Protein AF-A0A3C0G4J6-F1 (afdb_monomer)

Radius of gyration: 14.81 Å; Cα contacts (8 Å, |Δi|>4): 75; chains: 1; bounding box: 34×25×42 Å

Structure (mmCIF, N/CA/C/O backbone):
data_AF-A0A3C0G4J6-F1
#
_entry.id   AF-A0A3C0G4J6-F1
#
loop_
_atom_site.group_PDB
_atom_site.id
_atom_site.type_symbol
_atom_site.label_atom_id
_atom_site.label_alt_id
_atom_site.label_comp_id
_atom_site.label_asym_id
_atom_site.label_entity_id
_atom_site.label_seq_id
_atom_site.pdbx_PDB_ins_code
_atom_site.Cartn_x
_atom_site.Cartn_y
_atom_site.Cartn_z
_atom_site.occupancy
_atom_site.B_iso_or_equiv
_atom_site.auth_seq_id
_atom_site.auth_comp_id
_atom_site.auth_asym_id
_atom_site.auth_atom_id
_atom_site.pdbx_PDB_model_num
ATOM 1 N N . ASP A 1 1 ? -13.616 -0.311 17.530 1.00 70.81 1 ASP A N 1
ATOM 2 C CA . ASP A 1 1 ? -12.350 0.366 17.858 1.00 70.81 1 ASP A CA 1
ATOM 3 C C . ASP A 1 1 ? -11.203 -0.550 17.451 1.00 70.81 1 ASP A C 1
ATOM 5 O O . ASP A 1 1 ? -11.229 -1.717 17.822 1.00 70.81 1 ASP A O 1
ATOM 9 N N . LEU A 1 2 ? -10.269 -0.048 16.640 1.00 74.81 2 LEU A N 1
ATOM 10 C CA . LEU A 1 2 ? -9.149 -0.817 16.079 1.00 74.81 2 LEU A CA 1
ATOM 11 C C . LEU A 1 2 ? -8.012 -1.049 17.090 1.00 74.81 2 LEU A C 1
ATOM 13 O O . LEU A 1 2 ? -7.155 -1.895 16.846 1.00 74.81 2 LEU A O 1
ATOM 17 N N . LYS A 1 3 ? -8.000 -0.312 18.210 1.00 76.12 3 LYS A N 1
ATOM 18 C CA . LYS A 1 3 ? -6.937 -0.381 19.231 1.00 76.12 3 LYS A CA 1
ATOM 19 C C . LYS A 1 3 ? -7.273 -1.319 20.397 1.00 76.12 3 LYS A C 1
ATOM 21 O O . LYS A 1 3 ? -6.397 -1.760 21.135 1.00 76.12 3 LYS A O 1
ATOM 26 N N . THR A 1 4 ? -8.545 -1.680 20.560 1.00 82.00 4 THR A N 1
ATOM 27 C CA . THR A 1 4 ? -8.982 -2.624 21.596 1.00 82.00 4 THR A CA 1
ATOM 28 C C . THR A 1 4 ? -8.676 -4.070 21.176 1.00 82.00 4 THR A C 1
ATOM 30 O O . THR A 1 4 ? -9.377 -4.620 20.328 1.00 82.00 4 THR A O 1
ATOM 33 N N . LYS A 1 5 ? -7.686 -4.724 21.806 1.00 74.94 5 LYS A N 1
ATOM 34 C CA . LYS A 1 5 ? -7.201 -6.080 21.442 1.00 74.94 5 LYS A CA 1
ATOM 35 C C . LYS A 1 5 ? -8.299 -7.140 21.268 1.00 74.94 5 LYS A C 1
ATOM 37 O O . LYS A 1 5 ? -8.256 -7.901 20.311 1.00 74.94 5 LYS A O 1
ATOM 42 N N . SER A 1 6 ? -9.306 -7.174 22.143 1.00 81.44 6 SER A N 1
ATOM 43 C CA . SER A 1 6 ? -10.393 -8.171 22.083 1.00 81.44 6 SER A CA 1
ATOM 44 C C . SER A 1 6 ? -11.348 -7.992 20.897 1.00 81.44 6 SER A C 1
ATOM 46 O O . SER A 1 6 ? -12.055 -8.927 20.536 1.00 81.44 6 SER A O 1
ATOM 48 N N . ARG A 1 7 ? -11.379 -6.801 20.285 1.00 84.00 7 ARG A N 1
ATOM 49 C CA . ARG A 1 7 ? -12.238 -6.459 19.137 1.00 84.00 7 ARG A CA 1
ATOM 50 C C . ARG A 1 7 ? -11.440 -6.114 17.880 1.00 84.00 7 ARG A C 1
ATOM 52 O O . ARG A 1 7 ? -12.033 -5.835 16.841 1.00 84.00 7 ARG A O 1
ATOM 59 N N . GLN A 1 8 ? -10.112 -6.136 17.972 1.00 84.69 8 GLN A N 1
ATOM 60 C CA . GLN A 1 8 ? -9.209 -5.697 16.917 1.00 84.69 8 GLN A CA 1
ATOM 61 C C . GLN A 1 8 ? -9.384 -6.532 15.649 1.00 84.69 8 GLN A C 1
ATOM 63 O O . GLN A 1 8 ? -9.503 -5.954 14.577 1.00 84.69 8 GLN A O 1
ATOM 68 N N . ALA A 1 9 ? -9.504 -7.859 15.768 1.00 84.19 9 ALA A N 1
ATOM 69 C CA . ALA A 1 9 ? -9.720 -8.746 14.623 1.00 84.19 9 ALA A CA 1
ATOM 70 C C . ALA A 1 9 ? -11.014 -8.412 13.853 1.00 84.19 9 ALA A C 1
ATOM 72 O O . ALA A 1 9 ? -10.969 -8.189 12.648 1.00 84.19 9 ALA A O 1
ATOM 73 N N . GLN A 1 10 ? -12.146 -8.279 14.553 1.00 88.56 10 GLN A N 1
ATOM 74 C CA . GLN A 1 10 ? -13.443 -7.945 13.942 1.00 88.56 10 GLN A CA 1
ATOM 75 C C . GLN A 1 10 ? -13.444 -6.537 13.330 1.00 88.56 10 GLN A C 1
ATOM 77 O O . GLN A 1 10 ? -13.925 -6.322 12.221 1.00 88.56 10 GLN A O 1
ATOM 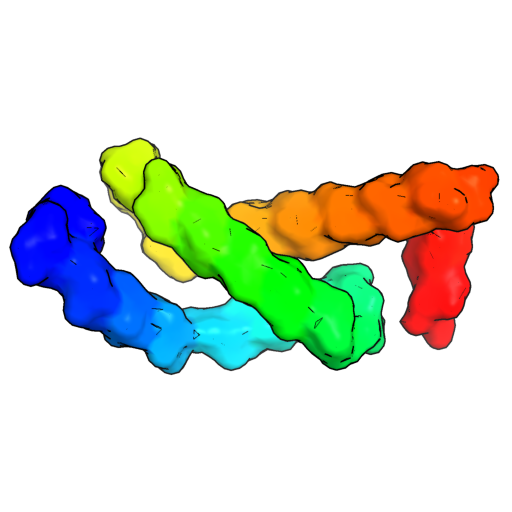82 N N . ALA A 1 11 ? -12.874 -5.557 14.038 1.00 88.12 11 ALA A N 1
ATOM 83 C CA . ALA A 1 11 ? -12.756 -4.196 13.522 1.00 88.12 11 ALA A CA 1
ATOM 84 C C . ALA A 1 11 ? -11.851 -4.137 12.280 1.00 88.12 11 ALA A C 1
ATOM 86 O O . ALA A 1 11 ? -12.110 -3.359 11.360 1.00 88.12 11 ALA A O 1
ATOM 87 N N . PHE A 1 12 ? -10.805 -4.964 12.246 1.00 90.88 12 PHE A N 1
ATOM 88 C CA . PHE A 1 12 ? -9.897 -5.057 11.115 1.00 90.88 12 PHE A CA 1
ATOM 89 C C . PHE A 1 12 ? -10.539 -5.755 9.913 1.00 90.88 12 PHE A C 1
ATOM 91 O O . PHE A 1 12 ? -10.358 -5.301 8.789 1.00 90.88 12 PHE A O 1
ATOM 98 N N . GLU A 1 13 ? -11.350 -6.788 10.127 1.00 91.88 13 GLU A N 1
ATOM 99 C CA . GLU A 1 13 ? -12.127 -7.433 9.063 1.00 91.88 13 GLU A CA 1
ATOM 100 C C . GLU A 1 13 ? -13.061 -6.437 8.358 1.00 91.88 13 GLU A C 1
ATOM 102 O O . GLU A 1 13 ? -13.075 -6.347 7.128 1.00 91.88 13 GLU A O 1
ATOM 107 N N . VAL A 1 14 ? -13.784 -5.61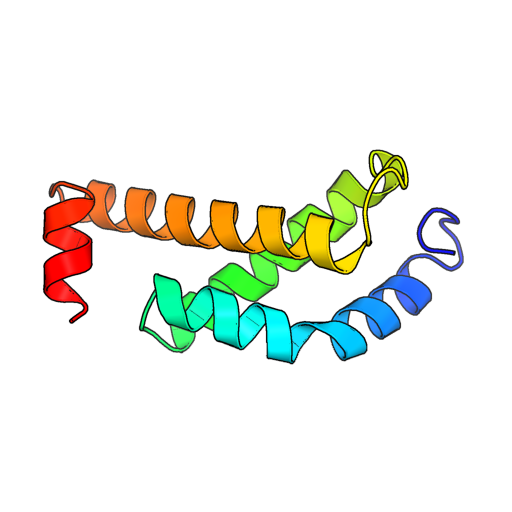6 9.129 1.00 92.81 14 VAL A N 1
ATOM 108 C CA . VAL A 1 14 ? -14.622 -4.539 8.576 1.00 92.81 14 VAL A CA 1
ATOM 109 C C . VAL A 1 14 ? -13.775 -3.552 7.773 1.00 92.81 14 VAL A C 1
ATOM 111 O O . VAL A 1 14 ? -14.154 -3.163 6.669 1.00 92.81 14 VAL A O 1
ATOM 114 N N . LEU A 1 15 ? -12.609 -3.167 8.293 1.00 93.12 15 LEU A N 1
ATOM 115 C CA . LEU A 1 15 ? -11.681 -2.257 7.622 1.00 93.12 15 LEU A CA 1
ATOM 116 C C . LEU A 1 15 ? -11.190 -2.827 6.284 1.00 93.12 15 LEU A C 1
ATOM 118 O O . LEU A 1 15 ? -11.227 -2.118 5.276 1.00 93.12 15 LEU A O 1
ATOM 122 N N . VAL A 1 16 ? -10.782 -4.098 6.254 1.00 93.94 16 VAL A N 1
ATOM 123 C CA . VAL A 1 16 ? -10.357 -4.788 5.028 1.00 93.94 16 VAL A CA 1
ATOM 124 C C . VAL A 1 16 ? -11.498 -4.796 4.020 1.00 93.94 16 VAL A C 1
ATOM 126 O O . VAL A 1 16 ? -11.326 -4.320 2.900 1.00 93.94 16 VAL A O 1
ATOM 129 N N . ASN A 1 17 ? -12.689 -5.245 4.419 1.00 95.00 17 ASN A N 1
ATOM 130 C CA . ASN A 1 17 ? -13.844 -5.301 3.523 1.00 95.00 17 ASN A CA 1
ATOM 131 C C . ASN A 1 17 ? -14.261 -3.923 2.994 1.00 95.00 17 ASN A C 1
ATOM 133 O O . ASN A 1 17 ? -14.691 -3.822 1.849 1.00 95.00 17 ASN A O 1
ATOM 137 N N . THR A 1 18 ? -14.075 -2.864 3.783 1.00 96.31 18 THR A N 1
ATOM 138 C CA . THR A 1 18 ? -14.421 -1.491 3.386 1.00 96.31 18 THR A CA 1
ATOM 139 C C . THR A 1 18 ? -13.446 -0.910 2.360 1.00 96.31 18 THR A C 1
ATOM 141 O O . THR A 1 18 ? -13.854 -0.152 1.480 1.00 96.31 18 THR A O 1
ATOM 144 N N . TYR A 1 19 ? -12.148 -1.205 2.479 1.00 97.25 19 TYR A N 1
ATOM 145 C CA . TYR A 1 19 ? -11.115 -0.478 1.732 1.00 97.25 19 TYR A CA 1
ATOM 146 C C . TYR A 1 19 ? -10.323 -1.316 0.729 1.00 97.25 19 TYR A C 1
ATOM 148 O O . TYR A 1 19 ? -9.622 -0.719 -0.090 1.00 97.25 19 TYR A O 1
ATOM 156 N N . LYS A 1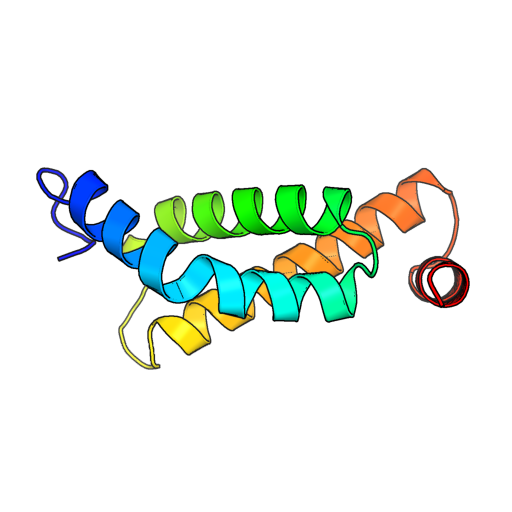 20 ? -10.444 -2.653 0.747 1.00 97.31 20 LYS A N 1
ATOM 157 C CA . LYS A 1 20 ? -9.655 -3.555 -0.112 1.00 97.31 20 LYS A CA 1
ATOM 158 C C . LYS A 1 20 ? -9.714 -3.178 -1.585 1.00 97.31 20 LYS A C 1
ATOM 160 O O . LYS A 1 20 ? -8.669 -3.032 -2.194 1.00 97.31 20 LYS A O 1
ATOM 165 N N . GLU A 1 21 ? -10.901 -2.928 -2.133 1.00 98.12 21 GLU A N 1
ATOM 166 C CA . GLU A 1 21 ? -11.072 -2.653 -3.564 1.00 98.12 21 GLU A CA 1
ATOM 167 C C . GLU A 1 21 ? -10.425 -1.322 -3.970 1.00 98.12 21 GLU A C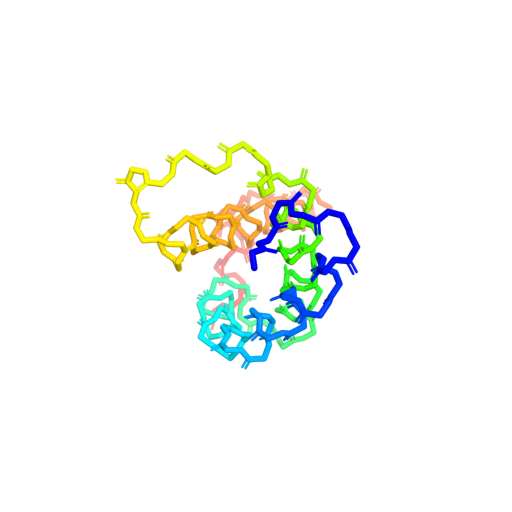 1
ATOM 169 O O . GLU A 1 21 ? -9.703 -1.232 -4.957 1.00 98.12 21 GLU A O 1
ATOM 174 N N . ARG A 1 22 ? -10.624 -0.271 -3.172 1.00 98.06 22 ARG A N 1
ATOM 175 C CA . ARG A 1 22 ? -10.054 1.050 -3.468 1.00 98.06 22 ARG A CA 1
ATOM 176 C C . ARG A 1 22 ? -8.534 1.055 -3.353 1.00 98.06 22 ARG A C 1
ATOM 178 O O . ARG A 1 22 ? -7.868 1.717 -4.142 1.00 98.06 22 ARG A O 1
ATOM 185 N N . LEU A 1 23 ? -7.992 0.346 -2.362 1.00 98.50 23 LEU A N 1
ATOM 186 C CA . LEU A 1 23 ? -6.547 0.183 -2.220 1.00 98.50 23 LEU A CA 1
ATOM 187 C C . LEU A 1 23 ? -5.987 -0.710 -3.330 1.00 98.50 23 LEU A C 1
ATOM 189 O O . LEU A 1 23 ? -4.938 -0.381 -3.869 1.00 98.50 23 LEU A O 1
ATOM 193 N N . TYR A 1 24 ? -6.710 -1.762 -3.722 1.00 98.62 24 TYR A N 1
ATOM 194 C CA . TYR A 1 24 ? -6.351 -2.630 -4.840 1.00 98.62 24 TYR A CA 1
ATOM 195 C C . TYR A 1 24 ? -6.166 -1.824 -6.124 1.00 98.62 24 TYR A C 1
ATOM 197 O O . TYR A 1 24 ? -5.100 -1.880 -6.724 1.00 98.62 24 TYR A O 1
ATOM 205 N N . TRP A 1 25 ? -7.153 -1.011 -6.514 1.00 98.38 25 TRP A N 1
ATOM 206 C CA . TRP A 1 25 ? -7.058 -0.212 -7.739 1.00 98.38 25 TRP A CA 1
ATOM 207 C C . TRP A 1 25 ? -5.918 0.808 -7.701 1.00 98.38 25 TRP A C 1
ATOM 209 O O . TRP A 1 25 ? -5.257 1.023 -8.715 1.00 98.38 25 TRP A O 1
ATOM 219 N N . GLN A 1 26 ? -5.641 1.389 -6.531 1.00 98.06 26 GLN A N 1
ATOM 220 C CA . GLN A 1 26 ? -4.494 2.281 -6.361 1.00 98.06 26 GLN A CA 1
ATOM 221 C C . GLN A 1 26 ? -3.153 1.548 -6.458 1.00 98.06 26 GLN A C 1
ATOM 223 O O . GLN A 1 26 ? -2.190 2.081 -6.992 1.00 98.06 26 GLN A O 1
ATOM 228 N N . ILE A 1 27 ? -3.057 0.342 -5.912 1.00 98.62 27 ILE A N 1
ATOM 229 C CA . ILE A 1 27 ? -1.842 -0.466 -6.007 1.00 98.62 27 ILE A CA 1
ATOM 230 C C . ILE A 1 27 ? -1.653 -0.929 -7.453 1.00 98.62 27 ILE A C 1
ATOM 232 O O . ILE A 1 27 ? -0.559 -0.816 -8.003 1.00 98.62 27 ILE A O 1
ATOM 236 N N . ARG A 1 28 ? -2.730 -1.387 -8.096 1.00 98.00 28 ARG A N 1
ATOM 237 C CA . ARG A 1 28 ? -2.731 -1.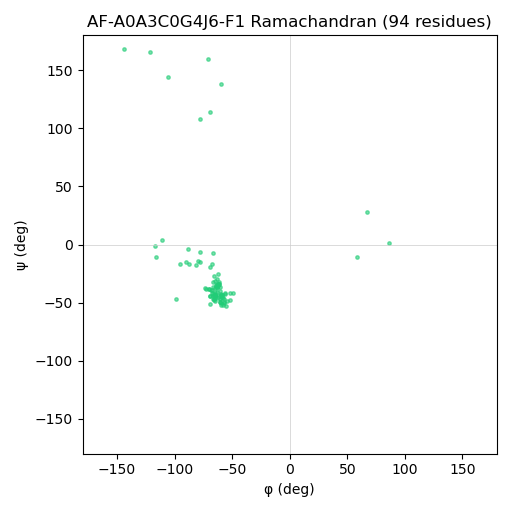889 -9.469 1.00 98.00 28 ARG A CA 1
ATOM 238 C C . ARG A 1 28 ? -2.317 -0.828 -10.483 1.00 98.00 28 ARG A C 1
ATOM 240 O O . ARG A 1 28 ? -1.651 -1.176 -11.449 1.00 98.00 28 ARG A O 1
ATOM 247 N N . SER A 1 29 ? -2.651 0.442 -10.257 1.00 96.88 29 SER A N 1
ATOM 248 C CA . SER A 1 29 ? -2.186 1.539 -11.115 1.00 96.88 29 SER A CA 1
ATOM 249 C C . SER A 1 29 ? -0.673 1.785 -11.028 1.00 96.88 29 SER A C 1
ATOM 251 O O . SER A 1 29 ? -0.120 2.422 -11.917 1.00 96.88 29 SER A O 1
ATOM 253 N N . ILE A 1 30 ? -0.001 1.270 -9.989 1.00 96.12 30 ILE A N 1
ATOM 254 C CA . ILE A 1 30 ? 1.449 1.398 -9.783 1.00 96.12 30 ILE A CA 1
ATOM 255 C C . ILE A 1 30 ? 2.189 0.141 -10.251 1.00 96.12 30 ILE A C 1
ATOM 257 O O . ILE A 1 30 ? 3.210 0.253 -10.923 1.00 96.12 30 ILE A O 1
ATOM 261 N N . VAL A 1 31 ? 1.709 -1.051 -9.876 1.00 96.06 31 VAL A N 1
ATOM 262 C CA . VAL A 1 31 ? 2.411 -2.316 -10.174 1.00 96.06 31 VAL A CA 1
ATOM 263 C C . VAL A 1 31 ? 2.009 -2.947 -11.505 1.00 96.06 31 VAL A C 1
ATOM 265 O O . VAL A 1 31 ? 2.709 -3.831 -11.982 1.00 96.06 31 VAL A O 1
ATOM 268 N N . LEU A 1 32 ? 0.892 -2.506 -12.098 1.00 93.81 32 LEU A N 1
ATOM 269 C CA . LEU A 1 32 ? 0.350 -2.892 -13.412 1.00 93.81 32 LEU A CA 1
ATOM 270 C C . LEU A 1 32 ? 0.040 -4.393 -13.619 1.00 93.81 32 LEU A C 1
ATOM 272 O O . LEU A 1 32 ? -0.715 -4.747 -14.523 1.00 93.81 32 LEU A O 1
ATOM 276 N N . ASN A 1 33 ? 0.459 -5.274 -12.715 1.00 94.50 33 ASN A N 1
ATOM 277 C CA . ASN A 1 33 ? 0.178 -6.707 -12.704 1.00 94.50 33 ASN A CA 1
ATOM 278 C C . ASN A 1 33 ? -0.871 -7.077 -11.626 1.00 94.50 33 ASN A C 1
ATOM 280 O O . ASN A 1 33 ? -0.933 -6.450 -10.570 1.00 94.50 33 ASN A O 1
ATOM 284 N N . HIS A 1 34 ? -1.746 -8.052 -11.915 1.00 94.88 34 HIS A N 1
ATOM 285 C CA . HIS A 1 34 ? -2.809 -8.483 -10.992 1.00 94.88 34 HIS A CA 1
ATOM 286 C C . HIS A 1 34 ? -2.254 -9.201 -9.756 1.00 94.88 34 HIS A C 1
ATOM 288 O O . HIS A 1 34 ? -2.576 -8.788 -8.645 1.00 94.88 34 HIS A O 1
ATOM 294 N N . ASP A 1 35 ? -1.404 -10.205 -9.961 1.00 96.75 35 ASP A N 1
ATOM 295 C CA . ASP A 1 35 ? -0.833 -11.036 -8.898 1.00 96.75 35 ASP A CA 1
ATOM 296 C C . ASP A 1 35 ? 0.052 -10.192 -7.970 1.00 96.75 35 ASP A C 1
ATOM 298 O O . ASP A 1 35 ? -0.094 -10.219 -6.749 1.00 96.75 35 ASP A O 1
ATOM 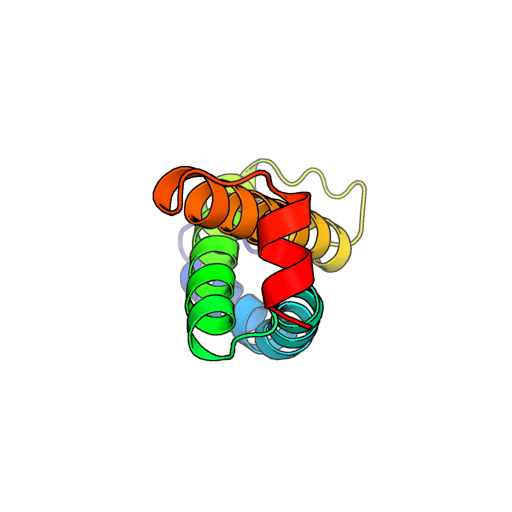302 N N . ASP A 1 36 ? 0.897 -9.336 -8.555 1.00 96.94 36 ASP A N 1
ATOM 303 C CA . ASP A 1 36 ? 1.728 -8.405 -7.791 1.00 96.94 36 ASP A CA 1
ATOM 304 C C . ASP A 1 36 ? 0.861 -7.408 -6.985 1.00 96.94 36 ASP A C 1
ATOM 306 O O . ASP A 1 36 ? 1.230 -7.004 -5.880 1.00 96.94 36 ASP A O 1
ATOM 310 N N . ALA A 1 37 ? -0.302 -6.997 -7.510 1.00 98.25 37 ALA A N 1
ATOM 311 C CA . ALA A 1 37 ? -1.207 -6.102 -6.790 1.00 98.25 37 ALA A CA 1
ATOM 312 C C . ALA A 1 37 ? -1.868 -6.787 -5.589 1.00 98.25 37 ALA A C 1
A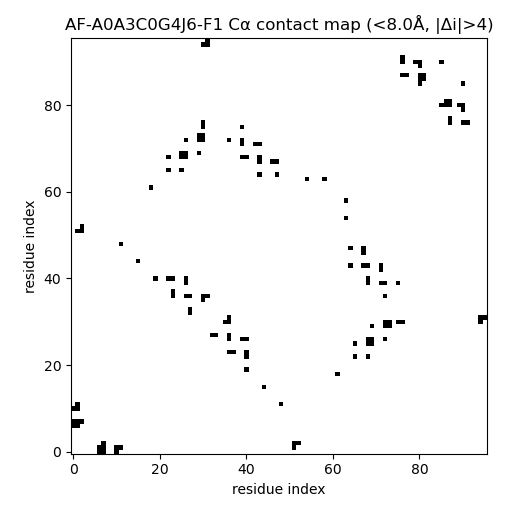TOM 314 O O . ALA A 1 37 ? -2.004 -6.154 -4.538 1.00 98.25 37 ALA A O 1
ATOM 315 N N . ASP A 1 38 ? -2.238 -8.061 -5.717 1.00 98.12 38 ASP A N 1
ATOM 316 C CA . ASP A 1 38 ? -2.780 -8.855 -4.613 1.00 98.12 38 ASP A CA 1
ATOM 317 C C . ASP A 1 38 ? -1.737 -9.054 -3.504 1.00 98.12 38 ASP A C 1
ATOM 319 O O . ASP A 1 38 ? -2.036 -8.822 -2.327 1.00 98.12 38 ASP A O 1
ATOM 323 N N . ASP A 1 39 ? -0.492 -9.371 -3.866 1.00 97.75 39 ASP A N 1
ATOM 324 C CA . ASP A 1 39 ? 0.621 -9.509 -2.917 1.00 97.75 39 ASP A CA 1
ATOM 325 C C . ASP A 1 39 ? 0.895 -8.201 -2.158 1.00 97.75 39 ASP A C 1
ATOM 327 O O . ASP A 1 39 ? 1.020 -8.167 -0.925 1.00 97.75 39 ASP A O 1
ATOM 331 N N . VAL A 1 40 ? 0.955 -7.081 -2.882 1.00 98.50 40 VAL A N 1
ATOM 332 C CA . VAL A 1 40 ? 1.181 -5.758 -2.286 1.00 98.50 40 VAL A CA 1
ATOM 333 C C . VAL A 1 40 ? -0.001 -5.329 -1.414 1.00 98.50 40 VAL A C 1
ATOM 335 O O . VAL A 1 40 ? 0.205 -4.726 -0.353 1.00 98.50 40 VAL A O 1
ATOM 338 N N . LEU A 1 41 ? -1.238 -5.655 -1.796 1.00 98.50 41 LEU A N 1
ATOM 339 C CA . LEU A 1 41 ? -2.427 -5.359 -0.995 1.00 98.50 41 LEU A CA 1
ATOM 340 C C . LEU A 1 41 ? -2.413 -6.123 0.333 1.00 98.50 41 LEU A C 1
ATOM 342 O O . LEU A 1 41 ? -2.687 -5.536 1.386 1.00 98.50 41 LEU A O 1
ATOM 346 N N . GLN A 1 42 ? -2.045 -7.404 0.313 1.00 97.31 42 GLN A N 1
ATOM 347 C CA . GLN A 1 42 ? -1.901 -8.197 1.534 1.00 97.31 42 GLN A CA 1
ATOM 348 C C . GLN A 1 42 ? -0.833 -7.605 2.461 1.00 97.31 42 GLN A C 1
ATOM 350 O O . GLN A 1 42 ? -1.107 -7.337 3.636 1.00 97.31 42 GLN A O 1
ATOM 355 N N . ASN A 1 43 ? 0.358 -7.309 1.930 1.00 98.12 43 ASN A N 1
ATOM 356 C CA . ASN A 1 43 ? 1.436 -6.684 2.701 1.00 98.12 43 ASN A CA 1
ATOM 357 C C . ASN A 1 43 ? 1.038 -5.314 3.263 1.00 98.12 43 ASN A C 1
ATOM 359 O O . ASN A 1 43 ? 1.365 -4.988 4.410 1.00 98.12 43 ASN A O 1
ATOM 363 N N . THR A 1 44 ? 0.265 -4.539 2.501 1.00 98.31 44 THR A N 1
ATOM 364 C CA . THR A 1 44 ? -0.312 -3.271 2.955 1.00 98.31 44 THR A CA 1
ATOM 365 C C . THR A 1 44 ? -1.169 -3.483 4.198 1.00 98.31 44 THR A C 1
ATOM 367 O O . THR A 1 44 ? -0.932 -2.829 5.213 1.00 98.31 44 THR A O 1
ATOM 370 N N . PHE A 1 45 ? -2.124 -4.417 4.175 1.00 97.75 45 PHE A N 1
ATOM 371 C CA . PHE A 1 45 ? -2.975 -4.676 5.338 1.00 97.75 45 PHE A CA 1
ATOM 372 C C . PHE A 1 45 ? -2.189 -5.222 6.536 1.00 97.75 45 PHE A C 1
ATOM 374 O O . PHE A 1 45 ? -2.433 -4.789 7.662 1.00 97.75 45 PHE A O 1
ATOM 381 N N . ILE A 1 46 ? -1.180 -6.069 6.322 1.00 96.50 46 ILE A N 1
ATOM 382 C CA . ILE A 1 46 ? -0.281 -6.513 7.400 1.00 96.50 46 ILE A CA 1
ATOM 383 C C . ILE A 1 46 ? 0.419 -5.309 8.053 1.00 96.50 46 ILE A C 1
ATOM 385 O O . ILE A 1 46 ? 0.500 -5.224 9.282 1.00 96.50 46 ILE A O 1
ATOM 389 N N . LYS A 1 47 ? 0.901 -4.345 7.258 1.00 97.06 47 LYS A N 1
ATOM 390 C CA . LYS A 1 47 ? 1.527 -3.119 7.776 1.00 97.06 47 LYS A CA 1
ATOM 391 C C . LYS A 1 47 ? 0.527 -2.214 8.486 1.00 97.06 47 LYS A C 1
ATOM 393 O O . LYS A 1 47 ? 0.857 -1.695 9.550 1.00 97.06 47 LYS A O 1
ATOM 398 N N . VAL A 1 48 ? -0.680 -2.053 7.949 1.00 96.19 48 VAL A N 1
ATOM 399 C CA . VAL A 1 48 ? -1.772 -1.314 8.599 1.00 96.19 48 VAL A CA 1
ATOM 400 C C . VAL A 1 48 ? -2.063 -1.923 9.969 1.00 96.19 48 VAL A C 1
ATOM 402 O O .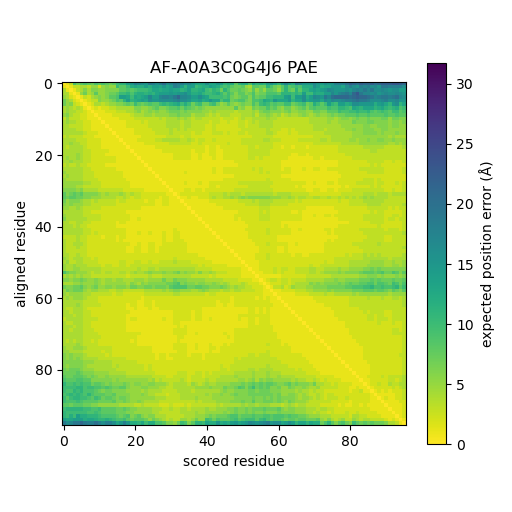 VAL A 1 48 ? -2.038 -1.197 10.957 1.00 96.19 48 VAL A O 1
ATOM 405 N N . TYR A 1 49 ? -2.251 -3.243 10.051 1.00 93.69 49 TYR A N 1
ATOM 406 C CA . TYR A 1 49 ? -2.511 -3.950 11.306 1.00 93.69 49 TYR A CA 1
ATOM 407 C C . TYR A 1 49 ? -1.400 -3.718 12.336 1.00 93.69 49 TYR A C 1
ATOM 409 O O . TYR A 1 49 ? -1.670 -3.326 13.466 1.00 93.69 49 TYR A O 1
ATOM 417 N N . LYS A 1 50 ? -0.134 -3.889 11.931 1.00 93.44 50 LYS A N 1
ATOM 418 C CA . LYS A 1 50 ? 1.029 -3.725 12.819 1.00 93.44 50 LYS A CA 1
ATOM 419 C C . LYS A 1 50 ? 1.233 -2.292 13.319 1.00 93.44 50 LYS A C 1
ATOM 421 O O . LYS A 1 50 ? 1.822 -2.110 14.377 1.00 93.44 50 LYS A O 1
ATOM 426 N N . ASN A 1 51 ? 0.792 -1.286 12.563 1.00 93.88 51 ASN A N 1
ATOM 427 C CA . ASN A 1 51 ? 1.069 0.125 12.855 1.00 93.88 51 ASN A CA 1
ATOM 428 C C . ASN A 1 51 ? -0.170 0.920 13.295 1.00 93.88 51 ASN A C 1
ATOM 430 O O . ASN A 1 51 ? -0.072 2.132 13.498 1.00 93.88 51 ASN A O 1
ATOM 434 N N . ILE A 1 52 ? -1.330 0.274 13.453 1.00 92.31 52 ILE A N 1
ATOM 435 C CA . ILE A 1 52 ? -2.593 0.967 13.744 1.00 92.31 52 ILE A CA 1
ATOM 436 C C . ILE A 1 52 ? -2.580 1.701 15.089 1.00 92.31 52 ILE A C 1
ATOM 438 O O . ILE A 1 52 ? -3.198 2.758 15.227 1.00 92.31 52 ILE A O 1
ATOM 442 N N . ASP A 1 53 ? -1.823 1.203 16.067 1.00 90.31 53 ASP A N 1
ATOM 443 C CA . ASP A 1 53 ? -1.684 1.848 17.376 1.00 90.31 53 ASP A CA 1
ATOM 444 C C . ASP A 1 53 ? -1.026 3.231 17.257 1.00 90.31 53 ASP A C 1
ATOM 446 O O . ASP A 1 53 ? -1.428 4.174 17.948 1.00 90.31 53 ASP A O 1
ATOM 450 N N . GLY A 1 54 ? -0.098 3.377 16.304 1.00 90.19 54 GLY A N 1
ATOM 451 C CA . GLY A 1 54 ? 0.594 4.624 15.978 1.00 90.19 54 GLY A CA 1
ATOM 452 C C . GLY A 1 54 ? -0.225 5.612 15.142 1.00 90.19 54 GLY A C 1
ATOM 453 O O . GLY A 1 54 ? 0.218 6.743 14.931 1.00 90.19 54 GLY A O 1
ATOM 454 N N . PHE A 1 55 ? -1.419 5.238 14.672 1.00 93.44 55 PHE A N 1
ATOM 455 C CA . PHE A 1 55 ? -2.302 6.170 13.975 1.00 93.44 55 PHE A CA 1
ATOM 456 C C . PHE A 1 55 ? -2.850 7.216 14.959 1.00 93.44 55 PHE A C 1
ATOM 458 O O . PHE A 1 55 ? -3.608 6.896 15.884 1.00 93.44 55 PHE A O 1
ATOM 465 N N . LYS A 1 56 ? -2.442 8.474 14.749 1.00 91.00 56 LYS A N 1
ATOM 466 C CA . LYS A 1 56 ? -2.748 9.621 15.621 1.00 91.00 56 LYS A CA 1
ATOM 467 C C . LYS A 1 56 ? -4.126 10.246 15.390 1.00 91.00 56 LYS A C 1
ATOM 469 O O . LYS A 1 56 ? -4.611 10.956 16.256 1.00 91.00 56 LYS A O 1
ATOM 474 N N . GLY A 1 57 ? -4.768 9.971 14.252 1.00 91.50 57 GLY A N 1
ATOM 475 C CA . GLY A 1 57 ? -6.064 10.569 13.906 1.00 91.50 57 GLY A CA 1
ATOM 476 C C . GLY A 1 57 ? -5.987 11.938 13.219 1.00 91.50 57 GLY A C 1
ATOM 477 O O . GLY A 1 57 ? -7.025 12.467 12.841 1.00 91.50 57 GLY A O 1
ATOM 478 N N . ASP A 1 58 ? -4.787 12.470 12.959 1.00 92.94 58 ASP A N 1
ATOM 479 C CA . ASP A 1 58 ? -4.577 13.776 12.297 1.00 92.94 58 ASP A CA 1
ATOM 480 C C . ASP A 1 58 ? -5.026 13.810 10.819 1.00 92.94 58 ASP A C 1
ATOM 482 O O . ASP A 1 58 ? -5.008 14.845 10.156 1.00 92.94 58 ASP A O 1
ATOM 486 N N . SER A 1 59 ? -5.395 12.659 10.255 1.00 93.69 59 SER A N 1
ATOM 487 C CA . SER A 1 59 ? -5.923 12.534 8.895 1.00 93.69 59 SER A CA 1
ATOM 488 C C . SER A 1 59 ? -6.988 11.446 8.839 1.00 93.69 59 SER A C 1
ATOM 490 O O . SER A 1 59 ? -7.123 10.655 9.770 1.00 93.69 59 SER A O 1
ATOM 492 N N . LYS A 1 60 ? -7.744 11.362 7.736 1.00 95.19 60 LYS A N 1
ATOM 493 C CA . LYS A 1 60 ? -8.673 10.242 7.530 1.00 95.19 60 LYS A CA 1
ATOM 494 C C . LYS A 1 60 ? -7.894 8.925 7.528 1.00 95.19 60 LYS A C 1
ATOM 496 O O . LYS A 1 60 ? -6.858 8.821 6.872 1.00 95.19 60 LYS A O 1
ATOM 501 N N . LEU A 1 61 ? -8.440 7.899 8.180 1.00 93.62 61 LEU A N 1
ATOM 502 C CA . LEU A 1 61 ? -7.852 6.555 8.211 1.00 93.62 61 LEU A CA 1
ATOM 503 C C . LEU A 1 61 ? -7.543 6.033 6.799 1.00 93.62 61 LEU A C 1
ATOM 505 O O . LEU A 1 61 ? -6.460 5.511 6.553 1.00 93.62 61 LEU A O 1
ATOM 509 N N . PHE A 1 62 ? -8.457 6.256 5.849 1.00 96.00 62 PHE A N 1
ATOM 510 C CA . PHE A 1 62 ? -8.231 5.912 4.445 1.00 96.00 62 PHE A CA 1
ATOM 511 C C . PHE A 1 62 ? -7.008 6.620 3.852 1.00 96.00 62 PHE A C 1
ATOM 513 O O . PHE A 1 62 ? -6.201 5.975 3.198 1.00 96.00 62 PHE A O 1
ATOM 520 N N . SER A 1 63 ? -6.815 7.915 4.115 1.00 97.06 63 SER A N 1
ATOM 521 C CA . SER A 1 63 ? -5.641 8.656 3.634 1.00 97.06 63 SER A CA 1
ATOM 522 C C . SER A 1 63 ? -4.337 8.124 4.230 1.00 97.06 63 SER A C 1
ATOM 524 O O . SER A 1 63 ? -3.314 8.101 3.551 1.00 97.06 63 SER A O 1
ATOM 526 N N . TRP A 1 64 ? -4.359 7.673 5.486 1.00 97.31 64 TRP A N 1
ATOM 527 C CA . TRP A 1 64 ? -3.209 7.017 6.106 1.00 97.31 64 TRP A CA 1
ATOM 528 C C . TRP A 1 64 ? -2.900 5.661 5.452 1.00 97.31 64 TRP A C 1
ATOM 530 O O . TRP A 1 64 ? -1.759 5.428 5.058 1.00 97.31 64 TRP A O 1
ATOM 540 N N . MET A 1 65 ? -3.911 4.815 5.230 1.00 97.38 65 MET A N 1
ATOM 541 C CA . MET A 1 65 ? -3.738 3.536 4.524 1.00 97.38 65 MET A CA 1
ATOM 542 C C . MET A 1 65 ? -3.293 3.719 3.072 1.00 97.38 65 MET A C 1
ATOM 544 O O . MET A 1 65 ? -2.447 2.974 2.595 1.00 97.38 65 MET A O 1
ATOM 548 N N . TYR A 1 66 ? -3.804 4.739 2.385 1.00 97.75 66 TYR A N 1
ATOM 549 C CA . TYR A 1 66 ? -3.428 5.064 1.011 1.00 97.75 66 TYR A CA 1
ATOM 550 C C . TYR A 1 66 ? -1.933 5.381 0.882 1.00 97.75 66 TYR A C 1
ATOM 552 O O . TYR A 1 66 ? -1.279 4.947 -0.067 1.00 97.75 66 TYR A O 1
ATOM 560 N N . ARG A 1 67 ? -1.364 6.098 1.862 1.00 97.56 67 ARG A N 1
ATOM 561 C CA . ARG A 1 67 ? 0.085 6.351 1.930 1.00 97.56 67 ARG A CA 1
ATOM 562 C C . ARG A 1 67 ? 0.875 5.062 2.143 1.00 97.56 67 ARG A C 1
ATOM 564 O O . ARG A 1 67 ? 1.887 4.871 1.479 1.00 97.56 67 ARG A O 1
ATOM 571 N N . ILE A 1 68 ? 0.408 4.176 3.028 1.00 98.06 68 ILE A N 1
ATOM 572 C CA . ILE A 1 68 ? 1.045 2.866 3.248 1.00 98.06 68 ILE A CA 1
ATOM 573 C C . ILE A 1 68 ? 1.025 2.045 1.955 1.00 98.06 68 ILE A C 1
ATOM 575 O O . ILE A 1 68 ? 2.077 1.578 1.537 1.00 98.06 68 ILE A O 1
ATOM 579 N N . ALA A 1 69 ? -0.131 1.941 1.297 1.00 98.50 69 ALA A N 1
ATOM 580 C CA . ALA A 1 69 ? -0.305 1.207 0.045 1.00 98.50 69 ALA A CA 1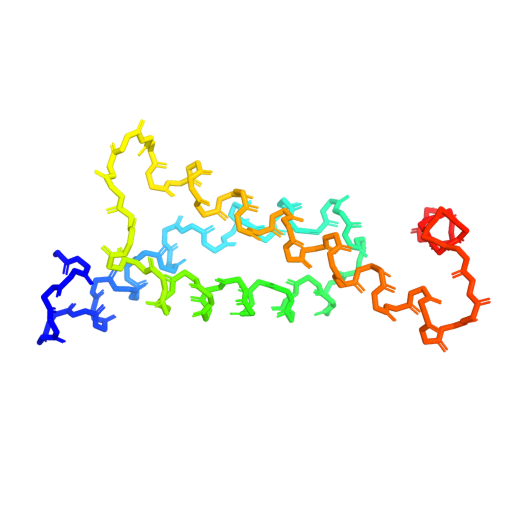
ATOM 581 C C . ALA A 1 69 ? 0.605 1.728 -1.075 1.00 98.50 69 ALA A C 1
ATOM 583 O O . ALA A 1 69 ? 1.265 0.954 -1.762 1.00 98.50 69 ALA A O 1
ATOM 584 N N . THR A 1 70 ? 0.684 3.052 -1.223 1.00 98.44 70 THR A N 1
ATOM 585 C CA . THR A 1 70 ? 1.531 3.692 -2.238 1.00 98.44 70 THR A CA 1
ATOM 586 C C . THR A 1 70 ? 3.010 3.413 -1.976 1.00 98.44 70 THR A C 1
ATOM 588 O O . THR A 1 70 ? 3.737 3.020 -2.884 1.00 98.44 70 THR A O 1
ATOM 591 N N . ASN A 1 71 ? 3.458 3.553 -0.726 1.00 98.31 71 ASN A N 1
ATOM 592 C CA . ASN A 1 71 ? 4.835 3.235 -0.354 1.00 98.31 71 ASN A CA 1
ATOM 593 C C . ASN A 1 71 ? 5.153 1.748 -0.551 1.00 98.31 71 ASN A C 1
ATOM 595 O O . ASN A 1 71 ? 6.267 1.418 -0.953 1.00 98.31 71 ASN A O 1
ATOM 599 N N . GLU A 1 72 ? 4.197 0.857 -0.280 1.00 98.38 72 GLU A N 1
ATOM 600 C CA . GLU A 1 72 ? 4.379 -0.578 -0.488 1.00 98.38 72 GLU A CA 1
ATOM 601 C C . GLU A 1 72 ? 4.540 -0.923 -1.963 1.00 98.38 72 GLU A C 1
ATOM 603 O O . GLU A 1 72 ? 5.498 -1.604 -2.320 1.00 98.38 72 GLU A O 1
ATOM 608 N N . ALA A 1 73 ? 3.678 -0.383 -2.823 1.00 98.19 73 ALA A N 1
ATOM 609 C CA . ALA A 1 73 ? 3.763 -0.583 -4.264 1.00 98.19 73 ALA A CA 1
ATOM 610 C C . ALA A 1 73 ? 5.087 -0.054 -4.843 1.00 98.19 73 ALA A C 1
ATOM 612 O O . ALA A 1 73 ? 5.762 -0.752 -5.597 1.00 98.19 73 ALA A O 1
ATOM 613 N N . LEU A 1 74 ? 5.523 1.143 -4.439 1.00 97.38 74 LEU A N 1
ATOM 614 C CA . LEU A 1 74 ? 6.805 1.701 -4.888 1.00 97.38 74 LEU A CA 1
ATOM 615 C C . LEU A 1 74 ? 8.004 0.879 -4.391 1.00 97.38 74 LEU A C 1
ATOM 617 O O . LEU A 1 74 ? 8.951 0.645 -5.138 1.00 97.38 74 LEU A O 1
ATOM 621 N N . ASN A 1 75 ? 7.974 0.413 -3.140 1.00 97.81 75 ASN A N 1
ATOM 622 C CA . ASN A 1 75 ? 9.023 -0.460 -2.608 1.00 97.81 75 ASN A CA 1
ATOM 623 C C . ASN A 1 75 ? 9.049 -1.824 -3.300 1.00 97.81 75 ASN A C 1
ATOM 625 O O . ASN A 1 75 ? 10.117 -2.424 -3.423 1.00 97.81 75 ASN A O 1
ATOM 629 N N . PHE A 1 76 ? 7.896 -2.327 -3.727 1.00 97.25 76 PHE A N 1
ATOM 630 C CA . PHE A 1 76 ? 7.793 -3.564 -4.483 1.00 97.25 76 PHE A CA 1
ATOM 631 C C . PHE A 1 76 ? 8.457 -3.437 -5.860 1.00 97.25 76 PHE A C 1
ATOM 633 O O . PHE A 1 76 ? 9.314 -4.252 -6.199 1.00 97.25 76 PHE A O 1
ATOM 640 N N . ILE A 1 77 ? 8.158 -2.360 -6.597 1.00 96.31 77 ILE A N 1
ATOM 641 C CA . ILE A 1 77 ? 8.814 -2.029 -7.873 1.00 96.31 77 ILE A CA 1
ATOM 642 C C . ILE A 1 77 ? 10.336 -1.966 -7.712 1.00 96.31 77 ILE A C 1
ATOM 644 O O . ILE A 1 77 ? 11.060 -2.637 -8.443 1.00 96.31 77 ILE A O 1
ATOM 648 N N . LYS A 1 78 ? 10.821 -1.249 -6.692 1.00 96.56 78 LYS A N 1
ATOM 649 C CA . LYS A 1 78 ? 12.256 -1.148 -6.371 1.00 96.56 78 LYS A CA 1
ATOM 650 C C . LYS A 1 78 ? 12.913 -2.504 -6.141 1.00 96.56 78 LYS A C 1
ATOM 652 O O . LYS A 1 78 ? 14.030 -2.756 -6.588 1.00 96.56 78 LYS A O 1
ATOM 657 N N . GLN A 1 79 ? 12.232 -3.394 -5.423 1.00 96.44 79 GLN A N 1
ATOM 658 C CA . GLN A 1 79 ? 12.742 -4.740 -5.166 1.00 96.44 79 GLN A CA 1
ATOM 659 C C . GLN A 1 79 ? 12.809 -5.570 -6.450 1.00 96.44 79 GLN A C 1
ATOM 661 O O . GLN A 1 79 ? 13.823 -6.226 -6.684 1.00 96.44 79 GLN A O 1
ATOM 666 N N . LYS A 1 80 ? 11.784 -5.509 -7.308 1.00 95.50 80 LYS A N 1
ATOM 667 C CA . LYS A 1 80 ? 11.782 -6.211 -8.600 1.00 95.50 80 LYS A CA 1
ATOM 668 C C . LYS A 1 80 ? 12.855 -5.669 -9.549 1.00 95.50 80 LYS A C 1
ATOM 670 O O . LYS A 1 80 ? 13.595 -6.467 -10.117 1.00 95.50 80 LYS A O 1
ATOM 675 N N . ALA A 1 81 ? 13.005 -4.348 -9.655 1.00 95.75 81 ALA A N 1
ATOM 676 C CA . ALA A 1 81 ? 14.057 -3.709 -10.448 1.00 95.75 81 ALA A CA 1
ATOM 677 C C . ALA A 1 81 ? 15.452 -4.171 -10.000 1.00 95.75 81 ALA A C 1
ATOM 679 O O . ALA A 1 81 ? 16.254 -4.636 -10.813 1.00 95.75 81 ALA A O 1
ATOM 680 N N . LYS A 1 82 ? 15.694 -4.176 -8.681 1.00 96.62 82 LYS A N 1
ATOM 681 C CA . LYS A 1 82 ? 16.938 -4.681 -8.087 1.00 96.62 82 LYS A CA 1
ATOM 682 C C . LYS A 1 82 ? 17.198 -6.155 -8.414 1.00 96.62 82 LYS A C 1
ATOM 684 O O . LYS A 1 82 ? 18.333 -6.504 -8.722 1.00 96.62 82 LYS A O 1
ATOM 689 N N . LEU A 1 83 ? 16.177 -7.014 -8.352 1.00 95.81 83 LEU A N 1
ATOM 690 C CA . LEU A 1 83 ? 16.303 -8.438 -8.700 1.00 95.81 83 LEU A CA 1
ATOM 691 C C . LEU A 1 83 ? 16.627 -8.655 -10.185 1.00 95.81 83 LEU A C 1
ATOM 693 O O . LEU A 1 83 ? 17.312 -9.614 -10.522 1.00 95.81 83 LEU A O 1
ATOM 697 N N . GLN A 1 84 ? 16.156 -7.761 -11.054 1.00 95.31 84 GLN A N 1
ATOM 698 C CA . GLN A 1 84 ? 16.409 -7.789 -12.496 1.00 95.31 84 GLN A CA 1
ATOM 699 C C . GLN A 1 84 ? 17.694 -7.047 -12.903 1.00 95.31 84 GLN A C 1
ATOM 701 O O . GLN A 1 84 ? 18.053 -7.053 -14.078 1.00 95.31 84 GLN A O 1
ATOM 706 N N . GLY A 1 85 ? 18.393 -6.409 -11.957 1.00 96.06 85 GLY A N 1
ATOM 707 C CA . GLY A 1 85 ? 19.627 -5.665 -12.222 1.00 96.06 85 GLY A CA 1
ATOM 708 C C . GLY A 1 85 ? 19.429 -4.402 -13.067 1.00 96.06 85 GLY A C 1
ATOM 709 O O . GLY A 1 85 ? 20.343 -4.011 -13.787 1.00 96.06 85 GLY A O 1
ATOM 710 N N . VAL A 1 86 ? 18.249 -3.780 -13.005 1.00 95.50 86 VAL A N 1
ATOM 711 C CA . VAL A 1 86 ? 17.893 -2.579 -13.784 1.00 95.50 86 VAL A CA 1
ATOM 712 C C . VAL A 1 86 ? 17.506 -1.419 -12.872 1.00 95.50 86 VAL A C 1
ATOM 714 O O . VAL A 1 86 ? 17.278 -1.618 -11.676 1.00 95.50 86 VAL A O 1
ATOM 717 N N . SER A 1 87 ? 17.438 -0.201 -13.417 1.00 94.25 87 SER A N 1
ATOM 718 C CA . SER A 1 87 ? 16.937 0.946 -12.656 1.00 94.25 87 SER A CA 1
ATOM 719 C C . SER A 1 87 ? 15.424 0.850 -12.417 1.00 94.25 87 SER A C 1
ATOM 721 O O . SER A 1 87 ? 14.710 0.149 -13.138 1.00 94.25 87 SER A O 1
ATOM 723 N N . ASP A 1 88 ? 14.928 1.572 -11.407 1.00 91.06 88 ASP A N 1
ATOM 724 C CA . ASP A 1 88 ? 13.491 1.648 -11.109 1.00 91.06 88 ASP A CA 1
ATOM 725 C C . ASP A 1 88 ? 12.693 2.129 -12.334 1.00 91.06 88 ASP A C 1
ATOM 727 O O . ASP A 1 88 ? 11.644 1.565 -12.644 1.00 91.06 88 ASP A O 1
ATOM 731 N N . THR A 1 89 ? 13.221 3.127 -13.054 1.00 90.88 89 THR A N 1
ATOM 732 C CA . THR A 1 89 ? 12.614 3.685 -14.270 1.00 90.88 89 THR A CA 1
ATOM 733 C C . THR A 1 89 ? 12.575 2.654 -15.394 1.00 90.88 89 THR A C 1
ATOM 735 O O . THR A 1 89 ? 11.508 2.404 -15.943 1.00 90.88 89 THR A O 1
ATOM 738 N N . ASP A 1 90 ? 13.695 1.973 -15.670 1.00 92.19 90 ASP A N 1
ATOM 739 C CA . ASP A 1 90 ? 13.754 0.956 -16.732 1.00 92.19 90 ASP A CA 1
ATOM 740 C C . ASP A 1 90 ? 12.795 -0.209 -16.464 1.00 92.19 90 ASP A C 1
ATOM 742 O O . ASP A 1 90 ? 12.278 -0.823 -17.395 1.00 92.19 90 ASP A O 1
ATOM 746 N N . TYR A 1 91 ? 12.586 -0.567 -15.193 1.00 93.12 91 TYR A N 1
ATOM 747 C CA . TYR A 1 91 ? 11.613 -1.593 -14.832 1.00 93.12 91 TYR A CA 1
ATOM 748 C C . TYR A 1 91 ? 10.182 -1.113 -15.078 1.00 93.12 91 TYR A C 1
ATOM 750 O O . TYR A 1 91 ? 9.383 -1.864 -15.631 1.00 93.12 91 TYR A O 1
ATOM 758 N N . GLN A 1 92 ? 9.858 0.123 -14.688 1.00 87.19 92 GLN A N 1
ATOM 759 C CA . GLN A 1 92 ? 8.528 0.696 -14.900 1.00 87.19 92 GLN A CA 1
ATOM 760 C C . GLN A 1 92 ? 8.187 0.843 -16.384 1.00 87.19 92 GLN A C 1
ATOM 762 O O . GLN A 1 92 ? 7.080 0.484 -16.774 1.00 87.19 92 GLN A O 1
ATOM 767 N N . ASP A 1 93 ? 9.141 1.270 -17.211 1.00 90.62 93 ASP A N 1
ATOM 768 C CA . ASP A 1 93 ? 8.951 1.401 -18.660 1.00 90.62 93 ASP A CA 1
ATOM 769 C C . ASP A 1 93 ? 8.640 0.056 -19.338 1.00 90.62 93 ASP A C 1
ATOM 771 O O . ASP A 1 93 ? 7.983 0.023 -20.371 1.00 90.62 93 ASP A O 1
ATOM 775 N N . ARG A 1 94 ? 9.067 -1.072 -18.753 1.00 91.00 94 ARG A N 1
ATOM 776 C CA . ARG A 1 94 ? 8.762 -2.423 -19.262 1.00 91.00 94 ARG A CA 1
ATOM 777 C C . ARG A 1 94 ? 7.369 -2.927 -18.892 1.00 91.00 94 ARG A C 1
ATOM 779 O O . ARG A 1 94 ? 6.954 -3.959 -19.414 1.00 91.00 94 ARG A O 1
ATOM 786 N N . LEU A 1 95 ? 6.697 -2.282 -17.939 1.00 85.88 95 LEU A N 1
ATOM 787 C CA . LEU A 1 95 ? 5.351 -2.665 -17.506 1.00 85.88 95 LEU A CA 1
ATOM 788 C C . LEU A 1 95 ? 4.244 -2.007 -18.345 1.00 85.88 95 LEU A C 1
ATOM 790 O O . LEU A 1 95 ? 3.096 -2.447 -18.253 1.00 85.88 95 LEU A O 1
ATOM 794 N N . VAL A 1 96 ? 4.577 -0.951 -19.096 1.00 81.19 96 VAL A N 1
ATOM 795 C CA . VAL A 1 96 ? 3.678 -0.189 -19.982 1.00 81.19 96 VAL A CA 1
ATOM 796 C C . VAL A 1 96 ? 3.747 -0.749 -21.398 1.00 81.19 96 VAL A C 1
ATOM 798 O O . VAL A 1 96 ? 2.665 -0.874 -22.014 1.00 81.19 96 VAL A O 1
#

pLDDT: mean 93.65, std 5.81, range [70.81, 98.62]

Nearest PDB structures (foldseek):
  8z6g-assembly1_B  TM=9.569E-01  e=3.112E-03  Pseudomonas aeruginosa
  8z6g-assembly3_F  TM=8.844E-01  e=8.544E-03  Pseudomonas aeruginosa
  5wuq-assembly1_A  TM=7.980E-01  e=5.021E-03  Bacillus subtilis subsp. subtilis str. 168
  5wur-assembly1_A  TM=7.965E-01  e=7.682E-03  Bacillus subtilis subsp. subtilis str. 168
  5wur-assembly2_B  TM=7.949E-01  e=1.057E-02  Bacillus subtilis subsp. subtilis str. 168

Sequence (96 aa):
DLKTKSRQAQAFEVLVNTYKERLYWQIRSIVLNHDDADDVLQNTFIKVYKNIDGFKGDSKLFSWMYRIATNEALNFIKQKAKLQGVSDTDYQDRLV

Secondary structure (DSSP, 8-state):
--S-HHHHHHHHHHHHHHHHHHHHHHHHHHH--HHHHHHHHHHHHHHHHHHGGG--SSS-HHHHHHHHHHHHHHHHHHHHHHHHTS-HHHHHHTT-

Foldseek 3Di:
DCPPPVCNVVVLVVVCVVCVVVLLVLLCVLQVDNVLSVVLSVVLSVVCSVCVVVDPVPDPSNVVSSVSSNVSSLVSLVVVCVVVVHDSVVSRVVSD

Solvent-accessible surface area (backbone atoms only — not comparable to full-atom values): 5440 Å² total; per-residue (Å²): 101,71,76,45,78,97,43,20,67,63,42,44,51,54,49,46,73,74,40,47,68,65,51,36,56,59,25,28,75,70,57,68,37,70,69,62,18,54,54,40,46,52,52,29,51,55,49,48,67,77,45,51,80,75,61,82,70,92,56,58,69,66,61,56,50,50,52,48,33,51,52,42,33,53,52,48,49,44,51,53,12,56,75,70,75,46,51,58,65,64,45,54,65,71,70,112

Mean predicted aligned error: 3.65 Å